Protein AF-A0A9P6KWT2-F1 (afdb_monomer_lite)

Foldseek 3Di:
DDDDDDDDPDPVNVVVVVVVVVVVVVVVVVVLVVCCVPDDDCSVVVVVVVVVVVVVVCCVPPVDPPVNVVVVVVVVVVVVVVVVVVVVVVVVVVVVVVVVVVVVVVVVVVVVVVVVVVVVVVVQVVQQQDAAPPPRHGHDHVVPDPVNVVVVDDD

Sequence (155 aa):
MANTRNQSETSASRSQEARTIVKEAVRIDMRLKIMLEVDKVELRQVLEWALDGLQDYIFEKFLVGYKQWDEIFEEIKKRSKCEEEAEKEHIEREEMVEQVVNEILKEFREKQNEEKYRLYRERRLARQQEKCFICGTTGHLVRNCDLRKKKIFKP

Organism: NCBI:txid83296

pLDDT: mean 73.49, std 16.52, range [36.91, 98.19]

Radius of gyration: 39.76 Å; chains: 1; bounding box: 88×38×112 Å

Structure (mmCIF, N/CA/C/O backbone):
data_AF-A0A9P6KWT2-F1
#
_entry.id   AF-A0A9P6KWT2-F1
#
loop_
_atom_site.group_PDB
_atom_site.id
_atom_site.type_symbol
_atom_site.label_atom_id
_atom_site.label_alt_id
_atom_site.label_comp_id
_atom_site.label_asym_id
_atom_site.label_entity_id
_atom_site.label_seq_id
_atom_site.pdbx_PDB_ins_code
_atom_site.Cartn_x
_atom_site.Cartn_y
_atom_site.Cartn_z
_atom_site.occupancy
_atom_site.B_iso_or_equiv
_atom_site.auth_seq_id
_atom_site.auth_comp_id
_atom_site.auth_asym_id
_atom_site.auth_atom_id
_atom_site.pdbx_PDB_model_num
ATOM 1 N N . MET A 1 1 ? 35.616 13.581 -65.663 1.00 36.91 1 MET A N 1
ATOM 2 C CA . MET A 1 1 ? 35.926 14.464 -64.518 1.00 36.91 1 MET A CA 1
ATOM 3 C C . MET A 1 1 ? 34.680 14.522 -63.652 1.00 36.91 1 MET A C 1
ATOM 5 O O . MET A 1 1 ? 33.699 15.122 -64.068 1.00 36.91 1 MET A O 1
ATOM 9 N N . ALA A 1 2 ? 34.656 13.745 -62.567 1.00 38.88 2 ALA A N 1
ATOM 10 C CA . ALA A 1 2 ? 33.461 13.526 -61.755 1.00 38.88 2 ALA A CA 1
ATOM 11 C C . ALA A 1 2 ? 33.336 14.582 -60.645 1.00 38.88 2 ALA A C 1
ATOM 13 O O . ALA A 1 2 ? 34.324 15.054 -60.092 1.00 38.88 2 ALA A O 1
ATOM 14 N N . ASN A 1 3 ? 32.085 14.949 -60.404 1.00 39.91 3 ASN A N 1
ATOM 15 C CA . ASN A 1 3 ? 31.569 16.126 -59.723 1.00 39.91 3 ASN A CA 1
ATOM 16 C C . ASN A 1 3 ? 31.681 16.004 -58.190 1.00 39.91 3 ASN A C 1
ATOM 18 O O . ASN A 1 3 ? 31.000 15.180 -57.586 1.00 39.91 3 ASN A O 1
ATOM 22 N N . THR A 1 4 ? 32.515 16.827 -57.552 1.00 47.41 4 THR A N 1
ATOM 23 C CA . THR A 1 4 ? 32.564 16.983 -56.090 1.00 47.41 4 THR A CA 1
ATOM 24 C C . THR A 1 4 ? 31.493 17.978 -55.650 1.00 47.41 4 THR A C 1
ATOM 26 O O . THR A 1 4 ? 31.708 19.191 -55.691 1.00 47.41 4 THR A O 1
ATOM 29 N N . ARG A 1 5 ? 30.326 17.486 -55.229 1.00 45.12 5 ARG A N 1
ATOM 30 C CA . ARG A 1 5 ? 29.302 18.315 -54.583 1.00 45.12 5 ARG A CA 1
ATOM 31 C C . ARG A 1 5 ? 28.748 17.593 -53.358 1.00 45.12 5 ARG A C 1
ATOM 33 O O . ARG A 1 5 ? 28.425 16.416 -53.441 1.00 45.12 5 ARG A O 1
ATOM 40 N N . ASN A 1 6 ? 28.622 18.361 -52.277 1.00 45.94 6 ASN A N 1
ATOM 41 C CA . ASN A 1 6 ? 27.995 18.056 -50.986 1.00 45.94 6 ASN A CA 1
ATOM 42 C C . ASN A 1 6 ? 28.891 17.424 -49.909 1.00 45.94 6 ASN A C 1
ATOM 44 O O . ASN A 1 6 ? 28.686 16.299 -49.474 1.00 45.94 6 ASN A O 1
ATOM 48 N N . GLN A 1 7 ? 29.824 18.223 -49.388 1.00 47.12 7 GLN A N 1
ATOM 49 C CA . GLN A 1 7 ? 30.320 18.089 -48.014 1.00 47.12 7 GLN A CA 1
ATOM 50 C C . GLN A 1 7 ? 30.124 19.422 -47.280 1.00 47.12 7 GLN A C 1
ATOM 52 O O . GLN A 1 7 ? 31.070 20.178 -47.086 1.00 47.12 7 GLN A O 1
ATOM 57 N N . SER A 1 8 ? 28.886 19.757 -46.916 1.00 46.47 8 SER A N 1
ATOM 58 C CA . SER A 1 8 ? 28.624 20.854 -45.972 1.00 46.47 8 SER A CA 1
ATOM 59 C C . SER A 1 8 ? 27.237 20.729 -45.340 1.00 46.47 8 SER A C 1
ATOM 61 O O . SER A 1 8 ? 26.441 21.664 -45.370 1.00 46.47 8 SER A O 1
ATOM 63 N N . GLU A 1 9 ? 26.927 19.568 -44.771 1.00 49.62 9 GLU A N 1
ATOM 64 C CA . GLU A 1 9 ? 25.891 19.504 -43.739 1.00 49.62 9 GLU A CA 1
ATOM 65 C C . GLU A 1 9 ? 26.534 19.931 -42.422 1.00 49.62 9 GLU A C 1
ATOM 67 O O . GLU A 1 9 ? 27.490 19.318 -41.941 1.00 49.62 9 GLU A O 1
ATOM 72 N N . THR A 1 10 ? 26.073 21.056 -41.884 1.00 56.22 10 THR A N 1
ATOM 73 C CA . THR A 1 10 ? 26.639 21.655 -40.676 1.00 56.22 10 THR A CA 1
ATOM 74 C C . THR A 1 10 ? 26.346 20.772 -39.458 1.00 56.22 10 THR A C 1
ATOM 76 O O . THR A 1 10 ? 25.312 20.110 -39.375 1.00 56.22 10 THR A O 1
ATOM 79 N N . SER A 1 11 ? 27.248 20.766 -38.472 1.00 47.12 11 SER A N 1
ATOM 80 C CA . SER A 1 11 ? 27.111 20.011 -37.211 1.00 47.12 11 SER A CA 1
ATOM 81 C C . SER A 1 11 ? 25.798 20.287 -36.463 1.00 47.12 11 SER A C 1
ATOM 83 O O . SER A 1 11 ? 25.297 19.424 -35.739 1.00 47.12 11 SER A O 1
ATOM 85 N N . ALA A 1 12 ? 25.206 21.465 -36.678 1.00 47.78 12 ALA A N 1
ATOM 86 C CA . ALA A 1 12 ? 23.882 21.826 -36.189 1.00 47.78 12 ALA A CA 1
ATOM 87 C C . ALA A 1 12 ? 22.757 20.972 -36.813 1.00 47.78 12 ALA A C 1
ATOM 89 O O . ALA A 1 12 ? 21.871 20.545 -36.074 1.00 47.78 12 ALA A O 1
ATOM 90 N N . SER A 1 13 ? 22.826 20.659 -38.118 1.00 55.88 13 SER A N 1
ATOM 91 C CA . SER A 1 13 ? 21.866 19.770 -38.807 1.00 55.88 13 SER A CA 1
ATOM 92 C C . SER A 1 13 ? 21.931 18.356 -38.237 1.00 55.88 13 SER A C 1
ATOM 94 O O . SER A 1 13 ? 20.928 17.821 -37.773 1.00 55.88 13 SER A O 1
ATOM 96 N N . ARG A 1 14 ? 23.149 17.816 -38.103 1.00 49.50 14 ARG A N 1
ATOM 97 C CA . ARG A 1 14 ? 23.394 16.489 -37.512 1.00 49.50 14 ARG A CA 1
ATOM 98 C C . ARG A 1 14 ? 22.904 16.387 -36.066 1.00 49.50 14 ARG A C 1
ATOM 100 O O . ARG A 1 14 ? 22.323 15.386 -35.665 1.00 49.50 14 ARG A O 1
ATOM 107 N N . SER A 1 15 ? 23.070 17.455 -35.284 1.00 52.88 15 SER A N 1
ATOM 108 C CA . SER A 1 15 ? 22.563 17.522 -33.905 1.00 52.88 15 SER A CA 1
ATOM 109 C C . SER A 1 15 ? 21.032 17.604 -33.837 1.00 52.88 15 SER A C 1
ATOM 111 O O . SER A 1 15 ? 20.425 17.255 -32.823 1.00 52.88 15 SER A O 1
ATOM 113 N N . GLN A 1 16 ? 20.379 18.118 -34.877 1.00 55.38 16 GLN A N 1
ATOM 114 C CA . GLN A 1 16 ? 18.920 18.196 -34.965 1.00 55.38 16 GLN A CA 1
ATOM 115 C C . GLN A 1 16 ? 18.314 16.868 -35.438 1.00 55.38 16 GLN A C 1
ATOM 117 O O . GLN A 1 16 ? 17.290 16.430 -34.911 1.00 55.38 16 GLN A O 1
ATOM 122 N N . GLU A 1 17 ? 18.998 16.183 -36.347 1.00 58.41 17 GLU A N 1
ATOM 123 C CA . GLU A 1 17 ? 18.667 14.831 -36.795 1.00 58.41 17 GLU A CA 1
ATOM 124 C C . GLU A 1 17 ? 18.835 13.807 -35.669 1.00 58.41 17 GLU A C 1
ATOM 126 O O . GLU A 1 17 ? 17.893 13.069 -35.387 1.00 58.41 17 GLU A O 1
ATOM 131 N N . ALA A 1 18 ? 19.941 13.849 -34.917 1.00 58.22 18 ALA A N 1
ATOM 132 C CA . ALA A 1 18 ? 20.140 12.996 -33.741 1.00 58.22 18 ALA A CA 1
ATOM 133 C C . ALA A 1 18 ? 19.006 13.156 -32.711 1.00 58.22 18 ALA A C 1
ATOM 135 O O . ALA A 1 18 ? 18.466 12.179 -32.194 1.00 58.22 18 ALA A O 1
ATOM 136 N N . ARG A 1 19 ? 18.558 14.395 -32.472 1.00 58.25 19 ARG A N 1
ATOM 137 C CA . ARG A 1 19 ? 17.406 14.673 -31.597 1.00 58.25 19 ARG A CA 1
ATOM 138 C C . ARG A 1 19 ? 16.090 14.124 -32.143 1.00 58.25 19 ARG A C 1
ATOM 140 O O . ARG A 1 19 ? 15.197 13.820 -31.358 1.00 58.25 19 ARG A O 1
ATOM 147 N N . THR A 1 20 ? 15.954 14.011 -33.458 1.00 68.50 20 THR A N 1
ATOM 148 C CA . THR A 1 20 ? 14.767 13.437 -34.102 1.00 68.50 20 THR A CA 1
ATOM 149 C C . THR A 1 20 ? 14.763 11.915 -33.967 1.00 68.50 20 THR A C 1
ATOM 151 O O . THR A 1 20 ? 13.738 11.347 -33.606 1.00 68.50 20 THR A O 1
ATOM 154 N N . ILE A 1 21 ? 15.920 11.268 -34.128 1.00 64.94 21 ILE A N 1
ATOM 155 C CA . ILE A 1 21 ? 16.087 9.820 -33.928 1.00 64.94 21 ILE A CA 1
ATOM 156 C C . ILE A 1 21 ? 15.773 9.430 -32.484 1.00 64.94 21 ILE A C 1
ATOM 158 O O . ILE A 1 21 ? 14.984 8.521 -32.256 1.00 64.94 21 ILE A O 1
ATOM 162 N N . VAL A 1 22 ? 16.316 10.160 -31.504 1.00 62.16 22 VAL A N 1
ATOM 163 C CA . VAL A 1 22 ? 16.034 9.901 -30.082 1.00 62.16 22 VAL A CA 1
ATOM 164 C C . VAL A 1 22 ? 14.536 10.024 -29.785 1.00 62.16 22 VAL A C 1
ATOM 166 O O . VAL A 1 22 ? 13.986 9.215 -29.045 1.00 62.16 22 VAL A O 1
ATOM 169 N N . LYS A 1 23 ? 13.842 10.992 -30.398 1.00 62.91 23 LYS A N 1
ATOM 170 C CA . LYS A 1 23 ? 12.386 11.138 -30.242 1.00 62.91 23 LYS A CA 1
ATOM 171 C C . LYS A 1 23 ? 11.608 9.962 -30.830 1.00 62.91 23 LYS A C 1
ATOM 173 O O . LYS A 1 23 ? 10.627 9.540 -30.222 1.00 62.91 23 LYS A O 1
ATOM 178 N N . GLU A 1 24 ? 12.018 9.442 -31.985 1.00 70.44 24 GLU A N 1
ATOM 179 C CA . GLU A 1 24 ? 11.379 8.257 -32.567 1.00 70.44 24 GLU A CA 1
ATOM 180 C C . GLU A 1 24 ? 11.689 6.990 -31.766 1.00 70.44 24 GLU A C 1
ATOM 182 O O . GLU A 1 24 ? 10.779 6.208 -31.513 1.00 70.44 24 GLU A O 1
ATOM 187 N N . ALA A 1 25 ? 12.918 6.824 -31.270 1.00 65.44 25 ALA A N 1
ATOM 188 C CA . ALA A 1 25 ? 13.289 5.701 -30.409 1.00 65.44 25 ALA A CA 1
ATOM 189 C C . ALA A 1 25 ? 12.452 5.674 -29.119 1.00 65.44 25 ALA A C 1
ATOM 191 O O . ALA A 1 25 ? 11.882 4.641 -28.777 1.00 65.44 25 ALA A O 1
ATOM 192 N N . VAL A 1 26 ? 12.275 6.827 -28.462 1.00 61.94 26 VAL A N 1
ATOM 193 C CA . VAL A 1 26 ? 11.398 6.959 -2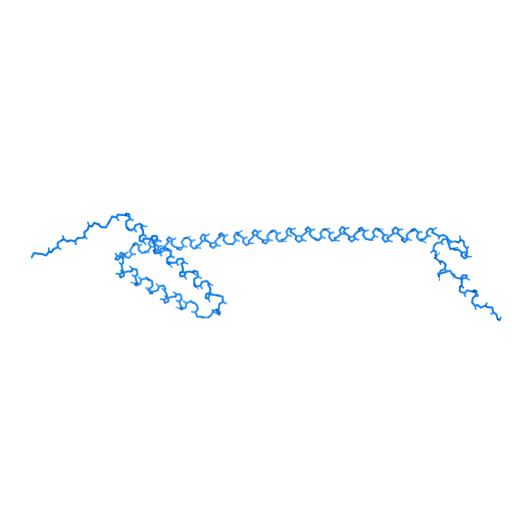7.284 1.00 61.94 26 VAL A CA 1
ATOM 194 C C . VAL A 1 26 ? 9.934 6.660 -27.633 1.00 61.94 26 VAL A C 1
ATOM 196 O O . VAL A 1 26 ? 9.220 6.041 -26.849 1.00 61.94 26 VAL A O 1
ATOM 199 N N . ARG A 1 27 ? 9.459 7.061 -28.820 1.00 65.88 27 ARG A N 1
ATOM 200 C CA . ARG A 1 27 ? 8.090 6.753 -29.267 1.00 65.88 27 ARG A CA 1
ATOM 201 C C . ARG A 1 27 ? 7.890 5.253 -29.504 1.00 65.88 27 ARG A C 1
ATOM 203 O O . ARG A 1 27 ? 6.813 4.733 -29.210 1.00 65.88 27 ARG A O 1
ATOM 210 N N . ILE A 1 28 ? 8.897 4.574 -30.049 1.00 69.94 28 ILE A N 1
ATOM 211 C CA . ILE A 1 28 ? 8.886 3.124 -30.265 1.00 69.94 28 ILE A CA 1
ATOM 212 C C . ILE A 1 28 ? 8.916 2.394 -28.920 1.00 69.94 28 ILE A C 1
ATOM 214 O O . ILE A 1 28 ? 8.078 1.524 -28.708 1.00 69.94 28 ILE A O 1
ATOM 218 N N . ASP A 1 29 ? 9.775 2.810 -27.987 1.00 64.81 29 ASP A N 1
ATOM 219 C CA . ASP A 1 29 ? 9.821 2.276 -26.618 1.00 64.81 29 ASP A CA 1
ATOM 220 C C . ASP A 1 29 ? 8.462 2.397 -25.907 1.00 64.81 29 ASP A C 1
ATOM 222 O O . ASP A 1 29 ? 7.923 1.413 -25.406 1.00 64.81 29 ASP A O 1
ATOM 226 N N . MET A 1 30 ? 7.830 3.574 -25.970 1.00 58.09 30 MET A N 1
ATOM 227 C CA . MET A 1 30 ? 6.495 3.791 -25.401 1.00 58.09 30 MET A CA 1
ATOM 228 C C . MET A 1 30 ? 5.439 2.862 -26.025 1.00 58.09 30 MET A C 1
ATOM 230 O O . MET A 1 30 ? 4.578 2.330 -25.326 1.00 58.09 30 MET A O 1
ATOM 234 N N 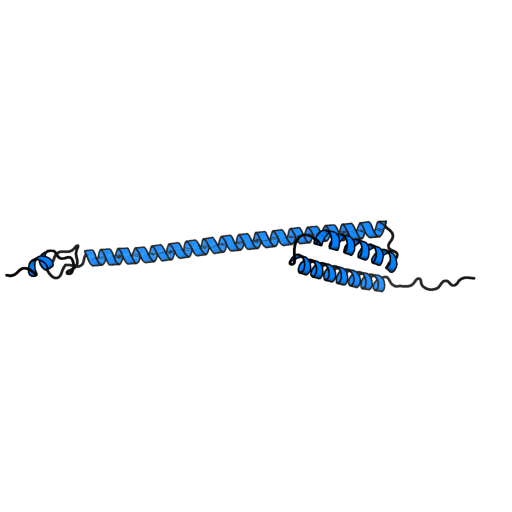. ARG A 1 31 ? 5.495 2.640 -27.347 1.00 65.00 31 ARG A N 1
ATOM 235 C CA . ARG A 1 31 ? 4.594 1.705 -28.042 1.00 65.00 31 ARG A CA 1
ATOM 236 C C . ARG A 1 31 ? 4.833 0.260 -27.619 1.00 65.00 31 ARG A C 1
ATOM 238 O O . ARG A 1 31 ? 3.863 -0.461 -27.412 1.00 65.00 31 ARG A O 1
ATOM 245 N N . LEU A 1 32 ? 6.088 -0.145 -27.461 1.00 60.66 32 LEU A N 1
ATOM 246 C CA . LEU A 1 32 ? 6.449 -1.482 -26.997 1.00 60.66 32 LEU A CA 1
ATOM 247 C C . LEU A 1 32 ? 6.008 -1.709 -25.547 1.00 60.66 32 LEU A C 1
ATOM 249 O O . LEU A 1 32 ? 5.497 -2.781 -25.245 1.00 60.66 32 LEU A O 1
ATOM 253 N N . LYS A 1 33 ? 6.100 -0.692 -24.681 1.00 63.03 33 LYS A N 1
ATOM 254 C CA . LYS A 1 33 ? 5.574 -0.721 -23.303 1.00 63.03 33 LYS A CA 1
ATOM 255 C C . LYS A 1 33 ? 4.053 -0.895 -23.248 1.00 63.03 33 LYS A C 1
ATOM 257 O O . LYS A 1 33 ? 3.569 -1.685 -22.450 1.00 63.03 33 LYS A O 1
ATOM 262 N N . ILE A 1 34 ? 3.308 -0.243 -24.143 1.00 62.03 34 ILE A N 1
ATOM 263 C CA . ILE A 1 34 ? 1.853 -0.456 -24.279 1.00 62.03 34 ILE A CA 1
ATOM 264 C C . ILE A 1 34 ? 1.551 -1.868 -24.811 1.00 62.03 34 ILE A C 1
ATOM 266 O O . ILE A 1 34 ? 0.600 -2.509 -24.377 1.00 62.03 34 ILE A O 1
ATOM 270 N N . MET A 1 35 ? 2.365 -2.385 -25.737 1.00 53.56 35 MET A N 1
ATOM 271 C CA . MET A 1 35 ? 2.219 -3.755 -26.245 1.00 53.56 35 MET A CA 1
ATOM 272 C C . MET A 1 35 ? 2.600 -4.819 -25.200 1.00 53.56 35 MET A C 1
ATOM 274 O O . MET A 1 35 ? 2.036 -5.904 -25.219 1.00 53.56 35 MET A O 1
ATOM 278 N N . LEU A 1 36 ? 3.497 -4.502 -24.260 1.00 53.88 36 LEU A N 1
ATOM 279 C CA . LEU A 1 36 ? 3.916 -5.350 -23.133 1.00 53.88 36 LEU A CA 1
ATOM 280 C C . LEU A 1 36 ? 2.813 -5.619 -22.101 1.00 53.88 36 LEU A C 1
ATOM 282 O O . LEU A 1 36 ? 2.906 -6.605 -21.368 1.00 53.88 36 LEU A O 1
ATOM 286 N N . GLU A 1 37 ? 1.761 -4.798 -22.064 1.00 58.12 37 GLU A N 1
ATOM 287 C CA . GLU A 1 37 ? 0.547 -5.073 -21.283 1.00 58.12 37 GLU A CA 1
ATOM 288 C C . GLU A 1 37 ? -0.352 -6.143 -21.940 1.00 58.12 37 GLU A C 1
ATOM 290 O O . GLU A 1 37 ? -1.289 -6.630 -21.306 1.00 58.12 37 GLU A O 1
ATOM 295 N N . VAL A 1 38 ? -0.048 -6.564 -23.176 1.00 55.25 38 VAL A N 1
ATOM 296 C CA . VAL A 1 38 ? -0.816 -7.541 -23.962 1.00 55.25 38 VAL A CA 1
ATOM 297 C C . VAL A 1 38 ? 0.049 -8.785 -24.243 1.00 55.25 38 VAL A C 1
ATOM 299 O O . VAL A 1 38 ? 0.839 -8.813 -25.175 1.00 55.25 38 VAL A O 1
ATOM 302 N N . ASP A 1 39 ? -0.115 -9.815 -23.407 1.00 54.09 39 ASP A N 1
ATOM 303 C CA . ASP A 1 39 ? 0.386 -11.201 -23.517 1.00 54.09 39 ASP A CA 1
ATOM 304 C C . ASP A 1 39 ? 1.905 -11.464 -23.717 1.00 54.09 39 ASP A C 1
ATOM 306 O O . ASP A 1 39 ? 2.550 -11.172 -24.720 1.00 54.09 39 ASP A O 1
ATOM 310 N N . LYS A 1 40 ? 2.487 -12.158 -22.727 1.00 56.75 40 LYS A N 1
ATOM 311 C CA . LYS A 1 40 ? 3.936 -12.272 -22.459 1.00 56.75 40 LYS A CA 1
ATOM 312 C C . LYS A 1 40 ? 4.770 -13.206 -23.360 1.00 56.75 40 LYS A C 1
ATOM 314 O O . LYS A 1 40 ? 5.922 -13.453 -23.009 1.00 56.75 40 LYS A O 1
ATOM 319 N N . VAL A 1 41 ? 4.277 -13.751 -24.477 1.00 50.97 41 VAL A N 1
ATOM 320 C CA . VAL A 1 41 ? 5.003 -14.860 -25.156 1.00 50.97 41 VAL A CA 1
ATOM 321 C C . VAL A 1 41 ? 5.643 -14.523 -26.512 1.00 50.97 41 VAL A C 1
ATOM 323 O O . VAL A 1 41 ? 6.618 -15.176 -26.868 1.00 50.97 41 VAL A O 1
ATOM 326 N N . GLU A 1 42 ? 5.268 -13.452 -27.214 1.00 56.03 42 GLU A N 1
ATOM 327 C CA . GLU A 1 42 ? 5.918 -13.106 -28.505 1.00 56.03 42 GLU A CA 1
ATOM 328 C C . GLU A 1 42 ? 6.806 -11.860 -28.463 1.00 56.03 42 GLU A C 1
ATOM 330 O O . GLU A 1 42 ? 7.441 -11.483 -29.447 1.00 56.03 42 GLU A O 1
ATOM 335 N N . LEU A 1 43 ? 6.915 -11.219 -27.305 1.00 54.34 43 LEU A N 1
ATOM 336 C CA . LEU A 1 43 ? 7.474 -9.876 -27.252 1.00 54.34 43 LEU A CA 1
ATOM 337 C C . LEU A 1 43 ? 8.989 -9.823 -27.464 1.00 54.34 43 LEU A C 1
ATOM 339 O O . LEU A 1 43 ? 9.501 -8.860 -28.022 1.00 54.34 43 LEU A O 1
ATOM 343 N N . ARG A 1 44 ? 9.702 -10.891 -27.092 1.00 51.88 44 ARG A N 1
ATOM 344 C CA . ARG A 1 44 ? 11.141 -11.019 -27.358 1.00 51.88 44 ARG A CA 1
ATOM 345 C C . ARG A 1 44 ? 11.435 -11.099 -28.858 1.00 51.88 44 ARG A C 1
ATOM 347 O O . ARG A 1 44 ? 12.341 -10.419 -29.316 1.00 51.88 44 ARG A O 1
ATOM 354 N N . GLN A 1 45 ? 10.657 -11.877 -29.611 1.00 58.16 45 GLN A N 1
ATOM 355 C CA . GLN A 1 45 ? 10.854 -12.033 -31.057 1.00 58.16 45 GLN A CA 1
ATOM 356 C C . GLN A 1 45 ? 10.507 -10.742 -31.802 1.00 58.16 45 GLN A C 1
ATOM 358 O O . GLN A 1 45 ? 11.238 -10.323 -32.694 1.00 58.16 45 GLN A O 1
ATOM 363 N N . VAL A 1 46 ? 9.432 -10.067 -31.384 1.00 62.09 46 VAL A N 1
ATOM 364 C CA . VAL A 1 46 ? 9.050 -8.760 -31.936 1.00 62.09 46 VAL A CA 1
ATOM 365 C C . VAL A 1 46 ? 10.107 -7.694 -31.626 1.00 62.09 46 VAL A C 1
ATOM 367 O O . VAL A 1 46 ? 10.421 -6.887 -32.498 1.00 62.09 46 VAL A O 1
ATOM 370 N N . LEU A 1 47 ? 10.690 -7.700 -30.422 1.00 61.66 47 LEU A N 1
ATOM 371 C CA . LEU A 1 47 ? 11.801 -6.818 -30.049 1.00 61.66 47 LEU A CA 1
ATOM 372 C C . LEU A 1 47 ? 13.053 -7.086 -30.885 1.00 61.66 47 LEU A C 1
ATOM 374 O O . LEU A 1 47 ? 13.633 -6.138 -31.398 1.00 61.66 47 LEU A O 1
ATOM 378 N N . GLU A 1 48 ? 13.451 -8.350 -31.037 1.00 67.12 48 GLU A N 1
ATOM 379 C CA . GLU A 1 48 ? 14.606 -8.739 -31.856 1.00 67.12 48 GLU A CA 1
ATOM 380 C C . GLU A 1 48 ? 14.420 -8.273 -33.309 1.00 67.12 48 GLU A C 1
ATOM 382 O O . GLU A 1 48 ? 15.283 -7.585 -33.844 1.00 67.12 48 GLU A O 1
ATOM 387 N N . TRP A 1 49 ? 13.247 -8.507 -33.909 1.00 70.06 49 TRP A N 1
ATOM 388 C CA . TRP A 1 49 ? 12.950 -8.048 -35.273 1.00 70.06 49 TRP A CA 1
ATOM 389 C C . TRP A 1 49 ? 12.902 -6.524 -35.406 1.00 70.06 49 TRP A C 1
ATOM 391 O O . TRP A 1 49 ? 13.355 -5.969 -36.408 1.00 70.06 49 TRP A O 1
ATOM 401 N N . ALA A 1 50 ? 12.336 -5.830 -34.417 1.00 67.19 50 ALA A N 1
ATOM 402 C CA . ALA A 1 50 ? 12.285 -4.373 -34.420 1.00 67.19 50 ALA A CA 1
ATOM 403 C C . ALA A 1 50 ? 13.683 -3.760 -34.277 1.00 67.19 50 ALA A C 1
ATOM 405 O O . ALA A 1 50 ? 13.962 -2.755 -34.929 1.00 67.19 50 ALA A O 1
ATOM 406 N N . LEU A 1 51 ? 14.549 -4.361 -33.455 1.00 70.19 51 LEU A N 1
ATOM 407 C CA . LEU A 1 51 ? 15.936 -3.941 -33.266 1.00 70.19 51 LEU A CA 1
ATOM 408 C C . LEU A 1 51 ? 16.769 -4.176 -34.527 1.00 70.19 51 LEU A C 1
ATOM 410 O O . LEU A 1 51 ? 17.443 -3.242 -34.954 1.00 70.19 51 LEU A O 1
ATOM 414 N N . ASP A 1 52 ? 16.654 -5.346 -35.160 1.00 70.62 52 ASP A N 1
ATOM 415 C CA . ASP A 1 52 ? 17.335 -5.648 -36.427 1.00 70.62 52 ASP A CA 1
ATOM 416 C C . ASP A 1 52 ? 16.898 -4.671 -37.533 1.00 70.62 52 ASP A C 1
ATOM 418 O O . ASP A 1 52 ? 17.729 -4.072 -38.216 1.00 70.62 52 ASP A O 1
ATOM 422 N N . GLY A 1 53 ? 15.592 -4.403 -37.652 1.00 73.06 53 GLY A N 1
ATOM 423 C CA . GLY A 1 53 ? 15.070 -3.441 -38.627 1.00 73.06 53 GLY A CA 1
ATOM 424 C C . GLY A 1 53 ? 15.492 -1.990 -38.354 1.00 73.06 53 GLY A C 1
ATOM 425 O O . GLY A 1 53 ? 15.759 -1.231 -39.287 1.00 73.06 53 GLY A O 1
ATOM 426 N N . LEU A 1 54 ? 15.580 -1.586 -37.082 1.00 69.44 54 LEU A N 1
ATOM 427 C CA . LEU A 1 54 ? 16.117 -0.279 -36.685 1.00 69.44 54 LEU A CA 1
ATOM 428 C C . LEU A 1 54 ? 17.609 -0.174 -36.992 1.00 69.44 54 LEU A C 1
ATOM 430 O O . LEU A 1 54 ? 18.063 0.872 -37.457 1.00 69.44 54 LEU A O 1
ATOM 434 N N . GLN A 1 55 ? 18.356 -1.245 -36.742 1.00 65.62 55 GLN A N 1
ATOM 435 C CA . GLN A 1 55 ? 19.776 -1.332 -37.024 1.00 65.62 55 GLN A CA 1
ATOM 436 C C . GLN A 1 55 ? 20.029 -1.169 -38.524 1.00 65.62 55 GLN A C 1
ATOM 438 O O . GLN A 1 55 ? 20.751 -0.246 -38.907 1.00 65.62 55 GLN A O 1
ATOM 443 N N . ASP A 1 56 ? 19.354 -1.952 -39.365 1.00 69.00 56 ASP A N 1
ATOM 444 C CA . ASP A 1 56 ? 19.456 -1.857 -40.824 1.00 69.00 56 ASP A CA 1
ATOM 445 C C . ASP A 1 56 ? 19.074 -0.463 -41.339 1.00 69.00 56 ASP A C 1
ATOM 447 O O . ASP A 1 56 ? 19.811 0.136 -42.125 1.00 69.00 56 ASP A O 1
ATOM 451 N N . TYR A 1 57 ? 17.978 0.114 -40.832 1.00 66.19 57 TYR A N 1
ATOM 452 C CA . TYR A 1 57 ? 17.545 1.464 -41.199 1.00 66.19 57 TYR A CA 1
ATOM 453 C C . TYR A 1 57 ? 18.583 2.536 -40.833 1.00 66.19 57 TYR A C 1
ATOM 455 O O . TYR A 1 57 ? 18.847 3.449 -41.620 1.00 66.19 57 TYR A O 1
ATOM 463 N N . ILE A 1 58 ? 19.190 2.444 -39.647 1.00 65.50 58 ILE A N 1
ATOM 464 C CA . ILE A 1 58 ? 20.214 3.393 -39.194 1.00 65.50 58 ILE A CA 1
ATOM 465 C C . ILE A 1 58 ? 21.497 3.237 -40.020 1.00 65.50 58 ILE A C 1
ATOM 467 O O . ILE A 1 58 ? 22.077 4.247 -40.432 1.00 65.50 58 ILE A O 1
ATOM 471 N N . PHE A 1 59 ? 21.919 2.004 -40.309 1.00 67.06 59 PHE A N 1
ATOM 472 C CA . PHE A 1 59 ? 23.079 1.736 -41.161 1.00 67.06 59 PHE A CA 1
ATOM 473 C C . PHE A 1 59 ? 22.870 2.258 -42.588 1.00 67.06 59 PHE A C 1
ATOM 475 O O . PHE A 1 59 ? 23.754 2.930 -43.126 1.00 67.06 59 PHE A O 1
ATOM 482 N N . GLU A 1 60 ? 21.695 2.020 -43.177 1.00 67.25 60 GLU A N 1
ATOM 483 C CA . GLU A 1 60 ? 21.363 2.452 -44.538 1.00 67.25 60 GLU A CA 1
ATOM 484 C C . GLU A 1 60 ? 21.237 3.981 -44.647 1.00 67.25 60 GLU A C 1
ATOM 486 O O . GLU A 1 60 ? 21.697 4.578 -45.623 1.00 67.25 60 GLU A O 1
ATOM 491 N N . LYS A 1 61 ? 20.631 4.642 -43.651 1.00 62.75 61 LYS A N 1
ATOM 492 C CA . LYS A 1 61 ? 20.334 6.083 -43.718 1.00 62.75 61 LYS A CA 1
ATOM 493 C C . LYS A 1 61 ? 21.451 6.996 -43.237 1.00 62.75 61 LYS A C 1
ATOM 495 O O . LYS A 1 61 ? 21.546 8.110 -43.745 1.00 62.75 61 LYS A O 1
ATOM 500 N N . PHE A 1 62 ? 22.267 6.569 -42.275 1.00 57.72 62 PHE A N 1
ATOM 501 C CA . PHE A 1 62 ? 23.196 7.474 -41.589 1.00 57.72 62 PHE A CA 1
ATOM 502 C C . PHE A 1 62 ? 24.679 7.151 -41.808 1.00 57.72 62 PHE A C 1
ATOM 504 O O . PHE A 1 62 ? 25.521 7.880 -41.286 1.00 57.72 62 PHE A O 1
ATOM 511 N N . LEU A 1 63 ? 25.017 6.116 -42.597 1.00 57.09 63 LEU A N 1
ATOM 512 C CA . LEU A 1 63 ? 26.405 5.709 -42.896 1.00 57.09 63 LEU A CA 1
ATOM 513 C C . LEU A 1 63 ? 27.289 5.631 -41.633 1.00 57.09 63 LEU A C 1
ATOM 515 O O . LEU A 1 63 ? 28.471 5.982 -41.653 1.00 57.09 63 LEU A O 1
ATOM 519 N N . VAL A 1 64 ? 26.702 5.204 -40.513 1.00 60.09 64 VAL A N 1
ATOM 520 C C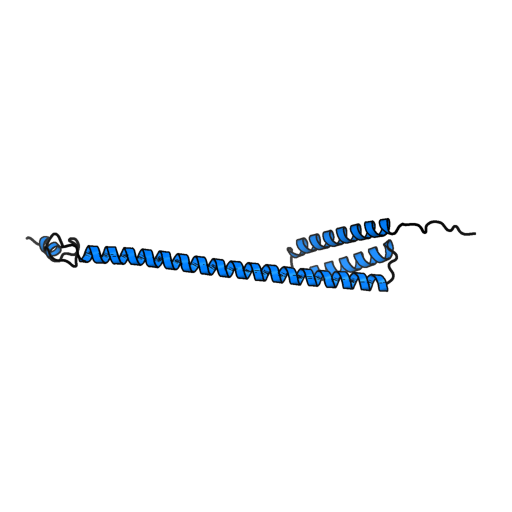A . VAL A 1 64 ? 27.397 5.090 -39.228 1.00 60.09 64 VAL A CA 1
ATOM 521 C C . VAL A 1 64 ? 28.307 3.866 -39.305 1.00 60.09 64 VAL A C 1
ATOM 523 O O . VAL A 1 64 ? 27.853 2.762 -39.596 1.00 60.09 64 VAL A O 1
ATOM 526 N N . GLY A 1 65 ? 29.611 4.046 -39.094 1.00 61.06 65 GLY A N 1
ATOM 527 C CA . GLY A 1 65 ? 30.541 2.915 -39.043 1.00 61.06 65 GLY A CA 1
ATOM 528 C C . GLY A 1 65 ? 30.303 2.068 -37.789 1.00 61.06 65 GLY A C 1
ATOM 529 O O . GLY A 1 65 ? 29.951 2.611 -36.747 1.00 61.06 65 GLY A O 1
ATOM 530 N N . TYR A 1 66 ? 30.561 0.757 -37.857 1.00 61.09 66 TYR A N 1
ATOM 531 C CA . TYR A 1 66 ? 30.310 -0.209 -36.767 1.00 61.09 66 TYR A CA 1
ATOM 532 C C . TYR A 1 66 ? 30.757 0.279 -35.371 1.00 61.09 66 TYR A C 1
ATOM 534 O O . TYR A 1 66 ? 29.994 0.212 -34.416 1.00 61.09 66 TYR A O 1
ATOM 542 N N . LYS A 1 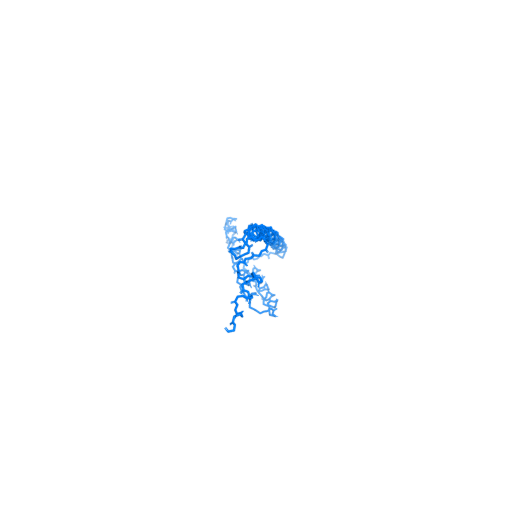67 ? 31.949 0.889 -35.274 1.00 58.56 67 LYS A N 1
ATOM 543 C CA . LYS A 1 67 ? 32.500 1.422 -34.011 1.00 58.56 67 LYS A CA 1
ATOM 544 C C . LYS A 1 67 ? 31.670 2.545 -33.379 1.00 58.56 67 LYS A C 1
ATOM 546 O O . LYS A 1 67 ? 31.625 2.648 -32.163 1.00 58.56 67 LYS A O 1
ATOM 551 N N . GLN A 1 68 ? 31.040 3.394 -34.189 1.00 67.12 68 GLN A N 1
ATOM 552 C CA . GLN A 1 68 ? 30.171 4.466 -33.688 1.00 67.12 68 GLN A CA 1
ATOM 553 C C . GLN A 1 68 ? 28.819 3.911 -33.226 1.00 67.12 68 GLN A C 1
ATOM 555 O O . GLN A 1 68 ? 28.186 4.484 -32.345 1.00 67.12 68 GLN A O 1
ATOM 560 N N . TRP A 1 69 ? 28.385 2.787 -33.801 1.00 67.56 69 TRP A N 1
ATOM 561 C CA . TRP A 1 69 ? 27.156 2.105 -33.409 1.00 67.56 69 TRP A CA 1
ATOM 562 C C . TRP A 1 69 ? 27.304 1.420 -32.045 1.00 67.56 69 TRP A C 1
ATOM 564 O O . TRP A 1 69 ? 26.424 1.561 -31.202 1.00 67.56 69 TRP A O 1
ATOM 574 N N . ASP A 1 70 ? 28.451 0.780 -31.788 1.00 70.00 70 ASP A N 1
ATOM 575 C CA . ASP A 1 70 ? 28.771 0.183 -30.482 1.00 70.00 70 ASP A CA 1
ATOM 576 C C . ASP A 1 70 ? 28.753 1.229 -29.349 1.00 70.00 70 ASP A C 1
ATOM 578 O O . ASP A 1 70 ? 28.223 0.974 -28.268 1.00 70.00 70 ASP A O 1
ATOM 582 N N . GLU A 1 71 ? 29.281 2.434 -29.598 1.00 75.00 71 GLU A N 1
ATOM 583 C CA . GLU A 1 71 ? 29.272 3.539 -28.626 1.00 75.00 71 GLU A CA 1
ATOM 584 C C . GLU A 1 71 ? 27.847 4.013 -28.303 1.00 75.00 71 GLU A C 1
ATOM 586 O O . GLU A 1 71 ? 27.494 4.162 -27.131 1.00 75.00 71 GLU A O 1
ATOM 591 N N . ILE A 1 72 ? 27.010 4.198 -29.330 1.00 72.31 72 ILE A N 1
ATOM 592 C CA . ILE A 1 72 ? 25.600 4.582 -29.166 1.00 72.31 72 ILE A CA 1
ATOM 593 C C . ILE A 1 72 ? 24.831 3.485 -28.421 1.00 72.31 72 ILE A C 1
ATOM 595 O O . ILE A 1 72 ? 24.031 3.780 -27.532 1.00 72.31 72 ILE A O 1
ATOM 599 N N . PHE A 1 73 ? 25.080 2.219 -28.756 1.00 71.56 73 PHE A N 1
ATOM 600 C CA . PHE A 1 73 ? 24.423 1.083 -28.123 1.00 71.56 73 PHE A CA 1
ATOM 601 C C . PHE A 1 73 ? 24.769 0.981 -26.634 1.00 71.56 73 PHE A C 1
ATOM 603 O O . PHE A 1 73 ? 23.876 0.830 -25.797 1.00 71.56 73 PHE A O 1
ATOM 610 N N . GLU A 1 74 ? 26.046 1.134 -26.278 1.00 76.00 74 GLU A N 1
ATOM 611 C CA . GLU A 1 74 ? 26.468 1.156 -24.877 1.00 76.00 74 GLU A CA 1
ATOM 612 C C . GLU A 1 74 ? 25.897 2.364 -24.119 1.00 76.00 74 GLU A C 1
ATOM 614 O O . GLU A 1 74 ? 25.495 2.222 -22.963 1.00 76.00 74 GLU A O 1
ATOM 619 N N . GLU A 1 75 ? 25.772 3.536 -24.752 1.00 73.94 75 GLU A N 1
ATOM 620 C CA . GLU A 1 75 ? 25.130 4.704 -24.135 1.00 73.94 75 GLU A CA 1
ATOM 621 C C . GLU A 1 75 ? 23.633 4.469 -23.863 1.00 73.94 75 GLU A C 1
ATOM 623 O O . GLU A 1 75 ? 23.157 4.743 -22.755 1.00 73.94 75 GLU A O 1
ATOM 628 N N . ILE A 1 76 ? 22.903 3.888 -24.822 1.00 72.31 76 ILE A N 1
ATOM 629 C CA . ILE A 1 76 ? 21.491 3.502 -24.660 1.00 72.31 76 ILE A CA 1
ATOM 630 C C . ILE A 1 76 ? 21.343 2.487 -23.525 1.00 72.31 76 ILE A C 1
ATOM 632 O O . ILE A 1 76 ? 20.509 2.667 -22.637 1.00 72.31 76 ILE A O 1
ATOM 636 N N . LYS A 1 77 ? 22.183 1.450 -23.504 1.00 74.56 77 LYS A N 1
ATOM 637 C CA . LYS A 1 77 ? 22.163 0.408 -22.471 1.00 74.56 77 LYS A CA 1
ATOM 638 C C . LYS A 1 77 ? 22.427 0.980 -21.081 1.00 74.56 77 LYS A C 1
ATOM 640 O O . LYS A 1 77 ? 21.749 0.624 -20.116 1.00 74.56 77 LYS A O 1
ATOM 645 N N . LYS A 1 78 ? 23.385 1.903 -20.971 1.00 78.31 78 LYS A N 1
ATOM 646 C CA . LYS A 1 78 ? 23.711 2.589 -19.715 1.00 78.31 78 LYS A CA 1
ATOM 647 C C . LYS A 1 78 ? 22.545 3.445 -19.225 1.00 78.31 78 LYS A C 1
ATOM 649 O O . LYS A 1 78 ? 22.260 3.455 -18.029 1.00 78.31 78 LYS A O 1
ATOM 654 N N . ARG A 1 79 ? 21.850 4.122 -20.142 1.00 70.56 79 ARG A N 1
ATOM 655 C CA . ARG A 1 79 ? 20.673 4.937 -19.829 1.00 70.56 79 ARG A CA 1
ATOM 656 C C . ARG A 1 79 ? 19.471 4.092 -19.414 1.00 70.56 79 ARG A C 1
ATOM 658 O O . ARG A 1 79 ? 18.887 4.386 -18.379 1.00 70.56 79 ARG A O 1
ATOM 665 N N . SER A 1 80 ? 19.188 3.007 -20.135 1.00 69.56 80 SER A N 1
ATOM 666 C CA . SER A 1 80 ? 18.153 2.027 -19.774 1.00 69.56 80 SER A CA 1
ATOM 667 C C . SER A 1 80 ? 18.368 1.486 -18.362 1.00 69.56 80 SER A C 1
ATOM 669 O O . SER A 1 80 ? 17.438 1.436 -17.567 1.00 69.56 80 SER A O 1
ATOM 671 N N . LYS A 1 81 ? 19.613 1.139 -18.011 1.00 77.94 81 LYS A N 1
ATOM 672 C CA . LYS A 1 81 ? 19.941 0.652 -16.667 1.00 77.94 81 LYS A CA 1
ATOM 673 C C . LYS A 1 81 ? 19.718 1.714 -15.581 1.00 77.94 81 LYS A C 1
ATOM 675 O O . LYS A 1 81 ? 19.222 1.392 -14.509 1.00 77.94 81 LYS A O 1
ATOM 680 N N . CYS A 1 82 ? 20.076 2.968 -15.854 1.00 72.56 82 CYS A N 1
ATOM 681 C CA . CYS A 1 82 ? 19.850 4.074 -14.921 1.00 72.56 82 CYS A CA 1
ATOM 682 C C . CYS A 1 82 ? 18.350 4.353 -14.716 1.00 72.56 82 CYS A C 1
ATOM 684 O O . CYS A 1 82 ? 17.932 4.633 -13.596 1.00 72.56 82 CYS A O 1
ATOM 686 N N . GLU A 1 83 ? 17.538 4.233 -15.771 1.00 71.25 83 GLU A N 1
ATOM 687 C CA . GLU A 1 83 ? 16.077 4.354 -15.690 1.00 71.25 83 GLU A CA 1
ATOM 688 C C . GLU A 1 83 ? 15.459 3.215 -14.861 1.00 71.25 83 GLU A C 1
ATOM 690 O O . GLU A 1 83 ? 14.651 3.491 -13.979 1.00 71.25 83 GLU A O 1
ATOM 695 N N . GLU A 1 84 ? 15.907 1.967 -15.047 1.00 76.12 84 GLU A N 1
ATOM 696 C CA . GLU A 1 84 ? 15.480 0.831 -14.212 1.00 76.12 84 GLU A CA 1
ATOM 697 C C . GLU A 1 84 ? 15.843 1.008 -12.729 1.00 76.12 84 GLU A C 1
ATOM 699 O O . GLU A 1 84 ? 15.067 0.640 -11.848 1.00 76.12 84 GLU A O 1
ATOM 704 N N . GLU A 1 85 ? 17.037 1.529 -12.431 1.00 83.69 85 GLU A N 1
ATOM 705 C CA . GLU A 1 85 ? 17.467 1.806 -11.054 1.00 83.69 85 GLU A CA 1
ATOM 706 C C . GLU A 1 85 ? 16.613 2.919 -10.424 1.00 83.69 85 GLU A C 1
ATOM 708 O O . GLU A 1 85 ? 16.121 2.751 -9.309 1.00 83.69 85 GLU A O 1
ATOM 713 N N . ALA A 1 86 ? 16.346 4.004 -11.156 1.00 81.44 86 ALA A N 1
ATOM 714 C CA . ALA A 1 86 ? 15.486 5.090 -10.687 1.00 81.44 86 ALA A CA 1
ATOM 715 C C . ALA A 1 86 ? 14.031 4.642 -10.452 1.00 81.44 86 ALA A C 1
ATOM 717 O O . ALA A 1 86 ? 13.395 5.089 -9.495 1.00 81.44 86 ALA A O 1
ATOM 718 N N . GLU A 1 87 ? 13.502 3.755 -11.300 1.00 80.69 87 GLU A N 1
ATOM 719 C CA . GLU A 1 87 ? 12.163 3.182 -11.138 1.00 80.69 87 GLU A CA 1
ATOM 720 C C . GLU A 1 87 ? 12.083 2.275 -9.902 1.00 80.69 87 GLU A C 1
ATOM 722 O O . GLU A 1 87 ? 11.148 2.403 -9.112 1.00 80.69 87 GLU A O 1
ATOM 727 N N . LYS A 1 88 ? 13.101 1.440 -9.652 1.00 84.56 88 LYS A N 1
ATOM 728 C CA . LYS A 1 88 ? 13.192 0.646 -8.411 1.00 84.56 88 LYS A CA 1
ATOM 729 C C . LYS A 1 88 ? 13.219 1.535 -7.172 1.00 84.56 88 LYS A C 1
ATOM 731 O O . LYS A 1 88 ? 12.450 1.303 -6.247 1.00 84.56 88 LYS A O 1
ATOM 736 N N . GLU A 1 89 ? 14.032 2.590 -7.176 1.00 88.62 89 GLU A N 1
ATOM 737 C CA . GLU A 1 89 ? 14.070 3.556 -6.072 1.00 88.62 89 GLU A CA 1
ATOM 738 C C . GLU A 1 89 ? 12.734 4.290 -5.872 1.00 88.62 89 GLU A C 1
ATOM 740 O O . GLU A 1 89 ? 12.430 4.744 -4.766 1.00 88.62 89 GLU A O 1
ATOM 745 N N . HIS A 1 90 ? 11.953 4.497 -6.935 1.00 86.25 90 HIS A N 1
ATOM 746 C CA . HIS A 1 90 ? 10.615 5.078 -6.830 1.00 86.25 90 HIS A CA 1
ATOM 747 C C . HIS A 1 90 ? 9.648 4.102 -6.157 1.00 86.25 90 HIS A C 1
ATOM 749 O O . HIS A 1 90 ? 8.994 4.477 -5.187 1.00 86.25 90 HIS A O 1
ATOM 755 N N . ILE A 1 91 ? 9.625 2.848 -6.618 1.00 88.00 91 ILE A N 1
ATOM 756 C CA . ILE A 1 91 ? 8.789 1.780 -6.055 1.00 88.00 91 ILE A CA 1
ATOM 757 C C . ILE A 1 91 ? 9.116 1.568 -4.572 1.00 88.00 91 ILE A C 1
ATOM 759 O O . ILE A 1 91 ? 8.216 1.598 -3.739 1.00 88.00 91 ILE A O 1
ATOM 763 N N . GLU A 1 92 ? 10.397 1.455 -4.210 1.00 92.88 92 GLU A N 1
ATOM 764 C CA . GLU A 1 92 ? 10.821 1.289 -2.810 1.00 92.88 92 GLU A CA 1
ATOM 765 C C . GLU A 1 92 ? 10.372 2.463 -1.922 1.00 92.88 92 GLU A C 1
ATOM 767 O O . GLU A 1 92 ? 9.962 2.274 -0.772 1.00 92.88 92 GLU A O 1
ATOM 772 N N . ARG A 1 93 ? 10.411 3.695 -2.447 1.00 89.44 93 ARG A N 1
ATOM 773 C CA . ARG A 1 93 ? 9.908 4.876 -1.731 1.00 89.44 93 ARG A CA 1
ATOM 774 C C . ARG A 1 93 ? 8.396 4.832 -1.540 1.00 89.44 93 ARG A C 1
ATOM 776 O O . ARG A 1 93 ? 7.930 5.180 -0.456 1.00 89.44 93 ARG A O 1
ATOM 783 N N . GLU A 1 94 ? 7.641 4.428 -2.555 1.00 91.31 94 GLU A N 1
ATOM 784 C CA . GLU A 1 94 ? 6.184 4.287 -2.459 1.00 91.31 94 GLU A CA 1
ATOM 785 C C . GLU A 1 94 ? 5.785 3.197 -1.460 1.00 91.31 94 GLU A C 1
ATOM 787 O O . GLU A 1 94 ? 4.947 3.451 -0.594 1.00 91.31 94 GLU A O 1
ATOM 792 N N . GLU A 1 95 ? 6.448 2.038 -1.495 1.00 95.50 95 GLU A N 1
ATOM 793 C CA . GLU A 1 95 ? 6.236 0.955 -0.528 1.00 95.50 95 GLU A CA 1
ATOM 794 C C . GLU A 1 95 ? 6.532 1.412 0.908 1.00 95.50 95 GLU A C 1
ATOM 796 O O . GLU A 1 95 ? 5.770 1.120 1.833 1.00 95.50 95 GLU A O 1
ATOM 801 N N . MET A 1 96 ? 7.604 2.185 1.113 1.00 94.69 96 MET A N 1
ATOM 802 C CA . MET A 1 96 ? 7.922 2.759 2.423 1.00 94.69 96 MET A CA 1
ATOM 803 C C . MET A 1 96 ? 6.824 3.720 2.903 1.00 94.69 96 MET A C 1
ATOM 805 O O . MET A 1 96 ? 6.433 3.681 4.072 1.00 94.69 96 MET A O 1
ATOM 809 N N . VAL A 1 97 ? 6.305 4.579 2.021 1.00 94.75 97 VAL A N 1
ATOM 810 C CA . VAL A 1 97 ? 5.199 5.490 2.357 1.00 94.75 97 VAL A CA 1
ATOM 811 C C . VAL A 1 97 ? 3.941 4.701 2.716 1.00 94.75 97 VAL A C 1
ATOM 813 O O . VAL A 1 97 ? 3.298 5.011 3.720 1.00 94.75 97 VAL A O 1
ATOM 816 N N . GLU A 1 98 ? 3.610 3.660 1.953 1.00 95.06 98 GLU A N 1
ATOM 817 C CA . GLU A 1 98 ? 2.460 2.800 2.228 1.00 95.06 98 GLU A CA 1
ATOM 818 C C . GLU A 1 98 ? 2.580 2.106 3.594 1.00 95.06 98 GLU A C 1
ATOM 820 O O . GLU A 1 98 ? 1.624 2.102 4.377 1.00 95.06 98 GLU A O 1
ATOM 825 N N . GLN A 1 99 ? 3.763 1.589 3.936 1.00 96.94 99 GLN A N 1
ATOM 826 C CA . GLN A 1 99 ? 4.025 1.004 5.254 1.00 96.94 99 GLN A CA 1
ATOM 827 C C . GLN A 1 99 ? 3.799 2.012 6.389 1.00 96.94 99 GLN A C 1
ATOM 829 O O . GLN A 1 99 ? 3.115 1.695 7.366 1.00 96.94 99 GLN A O 1
ATOM 834 N N . VAL A 1 100 ? 4.314 3.239 6.251 1.00 97.69 100 VAL A N 1
ATOM 835 C CA . VAL A 1 100 ? 4.130 4.301 7.255 1.00 97.69 100 VAL A CA 1
ATOM 836 C C . VAL A 1 100 ? 2.652 4.665 7.411 1.00 97.69 100 VAL A C 1
ATOM 838 O O . VAL A 1 100 ? 2.157 4.772 8.535 1.00 97.69 100 VAL A O 1
ATOM 841 N N . VAL A 1 101 ? 1.922 4.822 6.303 1.00 97.12 101 VAL A N 1
ATOM 842 C CA . VAL A 1 101 ? 0.481 5.122 6.329 1.00 97.12 101 VAL A CA 1
ATOM 843 C C . VAL A 1 101 ? -0.293 4.011 7.040 1.00 97.12 101 VAL A C 1
ATOM 845 O O . VAL A 1 101 ? -1.147 4.299 7.883 1.00 97.12 101 VAL A O 1
ATOM 848 N N . ASN A 1 102 ? 0.021 2.749 6.747 1.00 96.00 102 ASN A N 1
ATOM 849 C CA . ASN A 1 102 ? -0.643 1.605 7.363 1.00 96.00 102 ASN A CA 1
ATOM 850 C C . ASN A 1 102 ? -0.416 1.542 8.879 1.00 96.00 102 ASN A C 1
ATOM 852 O O . ASN A 1 102 ? -1.372 1.295 9.623 1.00 96.00 102 ASN A O 1
ATOM 856 N N . GLU A 1 103 ? 0.796 1.832 9.356 1.00 98.19 103 GLU A N 1
ATOM 857 C CA . GLU A 1 103 ? 1.077 1.853 10.796 1.00 98.19 103 GLU A CA 1
ATOM 858 C C . GLU A 1 103 ? 0.343 3.009 11.498 1.00 98.19 103 GLU A C 1
ATOM 860 O O . GLU A 1 103 ? -0.295 2.799 12.531 1.00 98.19 103 GLU A O 1
ATOM 865 N N . ILE A 1 104 ? 0.301 4.204 10.893 1.00 97.31 104 ILE A N 1
ATOM 866 C CA . ILE A 1 104 ? -0.472 5.344 11.422 1.00 97.31 104 ILE A CA 1
ATOM 867 C C . ILE A 1 104 ? -1.965 4.994 11.535 1.00 97.31 104 ILE A C 1
ATOM 869 O O . ILE A 1 104 ? -2.607 5.275 12.552 1.00 97.31 104 ILE A O 1
ATOM 873 N N . LEU A 1 105 ? -2.542 4.373 10.501 1.00 97.62 105 LEU A N 1
ATOM 874 C CA . LEU A 1 105 ? -3.954 3.974 10.501 1.00 97.62 105 LEU A CA 1
ATOM 875 C C . LEU A 1 105 ? -4.257 2.917 11.567 1.00 97.62 105 LEU A C 1
ATOM 877 O O . LEU A 1 105 ? -5.333 2.939 12.178 1.00 97.62 105 LEU A O 1
ATOM 881 N N . LYS A 1 106 ? -3.324 1.992 11.794 1.00 97.94 106 LYS A N 1
ATOM 882 C CA . LYS A 1 106 ? -3.419 0.976 12.842 1.00 97.94 106 LYS A CA 1
ATOM 883 C C . LYS A 1 106 ? -3.411 1.617 14.228 1.00 97.94 106 LYS A C 1
ATOM 885 O O . LYS A 1 106 ? -4.357 1.387 14.983 1.00 97.94 106 LYS A O 1
ATOM 890 N N . GLU A 1 107 ? -2.450 2.493 14.522 1.00 97.88 107 GLU A N 1
ATOM 891 C CA . GLU A 1 107 ? -2.409 3.227 15.794 1.00 97.88 107 GLU A CA 1
ATOM 892 C C . GLU A 1 107 ? -3.689 4.037 16.035 1.00 97.88 107 GLU A C 1
ATOM 894 O O . GLU A 1 107 ? -4.241 4.060 17.139 1.00 97.88 107 GLU A O 1
ATOM 899 N N . PHE A 1 108 ? -4.189 4.710 14.997 1.00 97.31 108 PHE A N 1
ATOM 900 C CA . PHE A 1 108 ? -5.414 5.494 15.098 1.00 97.31 108 PHE A CA 1
ATOM 901 C C . PHE A 1 108 ? -6.620 4.616 15.459 1.00 97.31 108 PHE A C 1
ATOM 903 O O . PHE A 1 108 ? -7.414 4.965 16.338 1.00 97.31 108 PHE A O 1
ATOM 910 N N . ARG A 1 109 ? -6.741 3.446 14.822 1.00 96.25 109 ARG A N 1
ATOM 911 C CA . ARG A 1 109 ? -7.806 2.473 15.100 1.00 96.25 109 ARG A CA 1
ATOM 912 C C . ARG A 1 109 ? -7.717 1.922 16.522 1.00 96.25 109 ARG A C 1
ATOM 914 O O . ARG A 1 109 ? -8.747 1.770 17.179 1.00 96.25 109 ARG A O 1
ATOM 921 N N . GLU A 1 110 ? -6.513 1.631 17.000 1.00 97.31 110 GLU A N 1
ATOM 922 C CA . GLU A 1 110 ? -6.275 1.161 18.367 1.00 97.31 110 GLU A CA 1
ATOM 923 C C . GLU A 1 110 ? -6.695 2.216 19.392 1.00 97.31 110 GLU A C 1
ATOM 925 O O . GLU A 1 110 ? -7.515 1.917 20.261 1.00 97.31 110 GLU A O 1
ATOM 930 N N . LYS A 1 111 ? -6.281 3.477 19.213 1.00 96.62 111 LYS A N 1
ATOM 931 C CA . LYS A 1 111 ? -6.692 4.596 20.079 1.00 96.62 111 LYS A CA 1
ATOM 932 C C . LYS A 1 111 ? -8.209 4.791 20.110 1.00 96.62 111 LYS A C 1
ATOM 934 O O . LYS A 1 111 ? -8.790 4.983 21.179 1.00 96.62 111 LYS A O 1
ATOM 939 N N . GLN A 1 112 ? -8.882 4.700 18.961 1.00 96.38 112 GLN A N 1
ATOM 940 C CA . GLN A 1 112 ? -10.348 4.766 18.919 1.00 96.38 112 GLN A CA 1
ATOM 941 C C . GLN A 1 112 ? -11.007 3.606 19.674 1.00 96.38 112 GLN A C 1
ATOM 943 O O . GLN A 1 112 ? -12.016 3.796 20.361 1.00 96.38 112 GLN A O 1
ATOM 948 N N . ASN A 1 113 ? -10.451 2.400 19.560 1.00 95.69 113 ASN A N 1
ATOM 949 C CA . ASN A 1 113 ? -10.957 1.236 20.276 1.00 95.69 113 ASN A CA 1
ATOM 950 C C .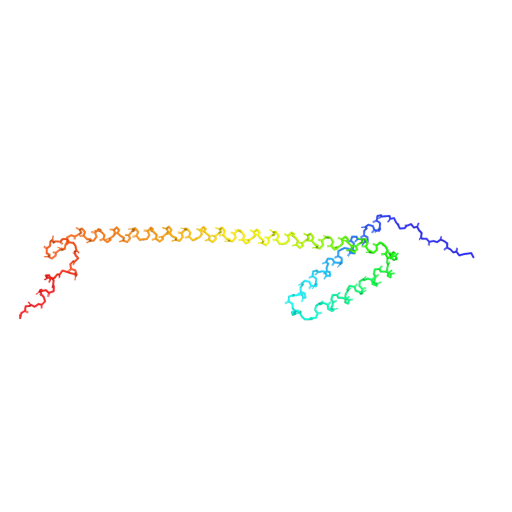 ASN A 1 113 ? -10.741 1.369 21.787 1.00 95.69 113 ASN A C 1
ATOM 952 O O . ASN A 1 113 ? -11.674 1.110 22.549 1.00 95.69 113 ASN A O 1
ATOM 956 N N . GLU A 1 114 ? -9.562 1.803 22.230 1.00 96.50 114 GLU A N 1
ATOM 957 C CA . GLU A 1 114 ? -9.265 2.059 23.644 1.00 96.50 114 GLU A CA 1
ATOM 958 C C . GLU A 1 114 ? -10.233 3.075 24.248 1.00 96.50 114 GLU A C 1
ATOM 960 O O . GLU A 1 114 ? -10.833 2.812 25.293 1.00 96.50 114 GLU A O 1
ATOM 965 N N . GLU A 1 115 ? -10.463 4.187 23.551 1.00 96.62 115 GLU A N 1
ATOM 966 C CA . GLU A 1 115 ? -11.425 5.217 23.938 1.00 96.62 115 GLU A CA 1
ATOM 967 C C . GLU A 1 115 ? -12.839 4.641 24.086 1.00 96.62 115 GLU A C 1
ATOM 969 O O . GLU A 1 115 ? -13.512 4.810 25.109 1.00 96.62 115 GLU A O 1
ATOM 974 N N . LYS A 1 116 ? -13.283 3.872 23.089 1.00 96.88 116 LYS A N 1
ATOM 975 C CA . LYS A 1 116 ? -14.582 3.193 23.117 1.00 96.88 116 LYS A CA 1
ATOM 976 C C . LYS A 1 116 ? -14.697 2.239 24.311 1.00 96.88 116 LYS A C 1
ATOM 978 O O . LYS A 1 116 ? -15.741 2.207 24.971 1.00 96.88 116 LYS A O 1
ATOM 983 N N . TYR A 1 117 ? -13.651 1.467 24.611 1.00 94.81 117 TYR A N 1
ATOM 984 C CA . TYR A 1 117 ? -13.632 0.559 25.760 1.00 94.81 117 TYR A CA 1
ATOM 985 C C . TYR A 1 117 ? -13.572 1.299 27.097 1.00 94.81 117 TYR A C 1
ATOM 987 O O . TYR A 1 117 ? -14.197 0.842 28.060 1.00 94.81 117 TYR A O 1
ATOM 995 N N . ARG A 1 118 ? -12.892 2.449 27.162 1.00 96.69 118 ARG A N 1
ATOM 996 C CA . ARG A 1 118 ? -12.897 3.337 28.329 1.00 96.69 118 ARG A CA 1
ATOM 997 C C . ARG A 1 118 ? -14.316 3.808 28.630 1.00 96.69 118 ARG A C 1
ATOM 999 O O . ARG A 1 118 ? -14.822 3.532 29.716 1.00 96.69 118 ARG A O 1
ATOM 1006 N N . LEU A 1 119 ? -15.005 4.371 27.636 1.00 95.31 119 LEU A N 1
ATOM 1007 C CA . LEU A 1 119 ? -16.395 4.821 27.767 1.00 95.31 119 LEU A CA 1
ATOM 1008 C C . LEU A 1 119 ? -17.346 3.679 28.154 1.00 95.31 119 LEU A C 1
ATOM 1010 O O . LEU A 1 119 ? -18.244 3.855 28.980 1.00 95.31 119 LEU A O 1
ATOM 1014 N N . TYR A 1 120 ? -17.164 2.486 27.579 1.00 93.25 120 TYR A N 1
ATOM 1015 C CA . TYR A 1 120 ? -17.957 1.315 27.958 1.00 93.25 120 TYR A CA 1
ATOM 1016 C C . TYR A 1 120 ? -17.736 0.923 29.427 1.00 93.25 120 TYR A C 1
ATOM 1018 O O . TYR A 1 120 ? -18.703 0.650 30.147 1.00 93.25 120 TYR A O 1
ATOM 1026 N N . ARG A 1 121 ? -16.480 0.922 29.889 1.00 94.12 121 ARG A N 1
ATOM 1027 C CA . ARG A 1 121 ? -16.114 0.608 31.276 1.00 94.12 121 ARG A CA 1
ATOM 1028 C C . ARG A 1 121 ? -16.695 1.629 32.249 1.00 94.12 121 ARG A C 1
ATOM 1030 O O . ARG A 1 121 ? -17.319 1.223 33.226 1.00 94.12 121 ARG A O 1
ATOM 1037 N N . GLU A 1 122 ? -16.551 2.918 31.962 1.00 94.38 122 GLU A N 1
ATOM 1038 C CA . GLU A 1 122 ? -17.108 4.008 32.771 1.00 94.38 122 GLU A CA 1
ATOM 1039 C C . GLU A 1 122 ? -18.628 3.893 32.892 1.00 94.38 122 GLU A C 1
ATOM 1041 O O . GLU A 1 122 ? -19.160 3.877 34.001 1.00 94.38 122 GLU A O 1
ATOM 1046 N N . ARG A 1 123 ? -19.340 3.685 31.773 1.00 90.94 123 ARG A N 1
ATOM 1047 C CA . ARG A 1 123 ? -20.796 3.454 31.800 1.00 90.94 123 ARG A CA 1
ATOM 1048 C C . ARG A 1 123 ? -21.172 2.225 32.617 1.00 90.94 123 ARG A C 1
ATOM 1050 O O . ARG A 1 123 ? -22.200 2.229 33.293 1.00 90.94 123 ARG A O 1
ATOM 1057 N N . ARG A 1 124 ? -20.384 1.148 32.538 1.00 88.50 124 ARG A N 1
ATOM 1058 C CA . ARG A 1 124 ? -20.640 -0.068 33.319 1.00 88.50 124 ARG A CA 1
ATOM 1059 C C . ARG A 1 124 ? -20.469 0.190 34.814 1.00 88.50 124 ARG A C 1
ATOM 1061 O O . ARG A 1 124 ? -21.320 -0.245 35.582 1.00 88.50 124 ARG A O 1
ATOM 1068 N N . LEU A 1 125 ? -19.408 0.893 35.207 1.00 88.44 125 LEU A N 1
ATOM 1069 C CA . LEU A 1 125 ? -19.142 1.263 36.598 1.00 88.44 125 LEU A CA 1
ATOM 1070 C C . LEU A 1 125 ? -20.223 2.202 37.142 1.00 88.44 125 LEU A C 1
ATOM 1072 O O . LEU A 1 125 ? -20.760 1.933 38.213 1.00 88.44 125 LEU A O 1
ATOM 1076 N N . ALA A 1 126 ? -20.622 3.221 36.376 1.00 86.06 126 ALA A N 1
ATOM 1077 C CA . ALA A 1 126 ? -21.716 4.118 36.746 1.00 86.06 126 ALA A CA 1
ATOM 1078 C C . ALA A 1 126 ? -23.015 3.338 37.021 1.00 86.06 126 ALA A C 1
ATOM 1080 O O . ALA A 1 126 ? -23.605 3.463 38.090 1.00 86.06 126 ALA A O 1
ATOM 1081 N N . ARG A 1 127 ? -23.394 2.415 36.124 1.00 82.06 127 ARG A N 1
ATOM 1082 C CA . ARG A 1 127 ? -24.567 1.537 36.317 1.00 82.06 127 ARG A CA 1
ATOM 1083 C C . ARG A 1 127 ? -24.452 0.589 37.512 1.00 82.06 127 ARG A C 1
ATOM 1085 O O . ARG A 1 127 ? -25.472 0.156 38.033 1.00 82.06 127 ARG A O 1
ATOM 1092 N N . GLN A 1 128 ? -23.241 0.198 37.912 1.00 83.38 128 GLN A N 1
ATOM 1093 C CA . GLN A 1 128 ? -23.038 -0.627 39.107 1.00 83.38 128 GLN A CA 1
ATOM 1094 C C . GLN A 1 128 ? -23.195 0.185 40.395 1.00 83.38 128 GLN A C 1
ATOM 1096 O O . GLN A 1 128 ? -23.627 -0.376 41.399 1.00 83.38 128 GLN A O 1
ATOM 1101 N N . GLN A 1 129 ? -22.867 1.478 40.368 1.00 86.44 129 GLN A N 1
ATOM 1102 C CA . GLN A 1 129 ? -23.032 2.390 41.503 1.00 86.44 129 GLN A CA 1
ATOM 1103 C C . GLN A 1 129 ? -24.479 2.876 41.672 1.00 86.44 129 GLN A C 1
ATOM 1105 O O . GLN A 1 129 ? -24.870 3.259 42.775 1.00 86.44 129 GLN A O 1
ATOM 1110 N N . GLU A 1 130 ? -25.294 2.826 40.617 1.00 86.19 130 GLU A N 1
ATOM 1111 C CA . GLU A 1 130 ? -26.728 3.108 40.698 1.00 86.19 130 GLU A CA 1
ATOM 1112 C C . GLU A 1 130 ? -27.444 2.104 41.618 1.00 86.19 130 GLU A C 1
ATOM 1114 O O . GLU A 1 130 ? -27.286 0.883 41.513 1.00 86.19 130 GLU A O 1
ATOM 1119 N N . LYS A 1 131 ? -28.261 2.629 42.538 1.00 88.00 131 LYS A N 1
ATOM 1120 C CA . LYS A 1 131 ? -29.112 1.814 43.411 1.00 88.00 131 LYS A CA 1
ATOM 1121 C C . LYS A 1 131 ? -30.317 1.303 42.627 1.00 88.00 131 LYS A C 1
ATOM 1123 O O . LYS A 1 131 ? -30.994 2.054 41.929 1.00 88.00 131 LYS A O 1
ATOM 1128 N N . CYS A 1 132 ? -30.637 0.028 42.794 1.00 86.81 132 CYS A N 1
ATOM 1129 C CA . CYS A 1 132 ? -31.857 -0.557 42.271 1.00 86.81 132 CYS A CA 1
ATOM 1130 C C . CYS A 1 132 ? -33.083 0.099 42.920 1.00 86.81 132 CYS A C 1
ATOM 1132 O O . CYS A 1 132 ? -33.256 0.039 44.134 1.00 86.81 132 CYS A O 1
ATOM 1134 N N . PHE A 1 133 ? -33.992 0.649 42.115 1.00 85.50 133 PHE A N 1
ATOM 1135 C CA . PHE A 1 133 ? -35.212 1.295 42.616 1.00 85.50 133 PHE A CA 1
ATOM 1136 C C . PHE A 1 133 ? -36.212 0.338 43.295 1.00 85.50 133 PHE A C 1
ATOM 1138 O O . PHE A 1 133 ? -37.164 0.802 43.913 1.00 85.50 133 PHE A O 1
ATOM 1145 N N . ILE A 1 134 ? -36.032 -0.988 43.188 1.00 89.00 134 ILE A N 1
ATOM 1146 C CA . ILE A 1 134 ? -36.910 -1.972 43.851 1.00 89.00 134 ILE A CA 1
ATOM 1147 C C . ILE A 1 134 ? -36.416 -2.322 45.257 1.00 89.00 134 ILE A C 1
ATOM 1149 O O . ILE A 1 134 ? -37.228 -2.404 46.173 1.00 89.00 134 ILE A O 1
ATOM 1153 N N . CYS A 1 135 ? -35.118 -2.584 45.424 1.00 89.06 135 CYS A N 1
ATOM 1154 C CA . CYS A 1 135 ? -34.554 -3.076 46.687 1.00 89.06 135 CYS A CA 1
ATOM 1155 C C . CYS A 1 135 ? -33.607 -2.086 47.379 1.00 89.06 135 CYS A C 1
ATOM 1157 O O . CYS A 1 135 ? -33.195 -2.334 48.506 1.00 89.06 135 CYS A O 1
ATOM 1159 N N . GLY A 1 136 ? -33.229 -0.992 46.714 1.00 86.81 136 GLY A N 1
ATOM 1160 C CA . GLY A 1 136 ? -32.327 0.034 47.237 1.00 86.81 136 GLY A CA 1
ATOM 1161 C C . GLY A 1 136 ? -30.835 -0.325 47.228 1.00 86.81 136 GLY A C 1
ATOM 1162 O O . GLY A 1 136 ? -30.026 0.526 47.599 1.00 86.81 136 GLY A O 1
ATOM 1163 N N . THR A 1 137 ? -30.441 -1.534 46.803 1.00 89.44 137 THR A N 1
ATOM 1164 C CA . THR A 1 137 ? -29.031 -1.972 46.768 1.00 89.44 137 THR A CA 1
ATOM 1165 C C . THR A 1 137 ? -28.369 -1.734 45.408 1.00 89.44 137 THR A C 1
ATOM 1167 O O . THR A 1 137 ? -29.044 -1.655 44.382 1.00 89.44 137 THR A O 1
ATOM 1170 N N . THR A 1 138 ? -27.043 -1.579 45.394 1.00 89.50 138 THR A N 1
ATOM 1171 C CA . THR A 1 138 ? -26.230 -1.366 44.183 1.00 89.50 138 THR A CA 1
ATOM 1172 C C . THR A 1 138 ? -25.807 -2.693 43.535 1.00 89.50 138 THR A C 1
ATOM 1174 O O . THR A 1 138 ? -26.060 -3.777 44.066 1.00 89.50 138 THR A O 1
ATOM 1177 N N . GLY A 1 139 ? -25.191 -2.631 42.351 1.00 86.88 139 GLY A N 1
ATOM 1178 C CA . GLY A 1 139 ? -24.651 -3.798 41.638 1.00 86.88 139 GLY A CA 1
ATOM 1179 C C . GLY A 1 139 ? -25.604 -4.466 40.639 1.00 86.88 139 GLY A C 1
ATOM 1180 O O . GLY A 1 139 ? -25.160 -5.283 39.832 1.00 86.88 139 GLY A O 1
ATOM 1181 N N . HIS A 1 140 ? -26.888 -4.096 40.619 1.00 87.38 140 HIS A N 1
ATOM 1182 C CA . HIS A 1 140 ? -27.847 -4.552 39.611 1.00 87.38 140 HIS A CA 1
ATOM 1183 C C . HIS A 1 140 ? -28.912 -3.489 39.316 1.00 87.38 140 HIS A C 1
ATOM 1185 O O . HIS A 1 140 ? -29.273 -2.681 40.165 1.00 87.38 140 HIS A O 1
ATOM 1191 N N . LEU A 1 141 ? -29.460 -3.522 38.100 1.00 85.44 141 LEU A N 1
ATOM 1192 C CA . LEU A 1 141 ? -30.577 -2.662 37.706 1.00 85.44 141 LEU A CA 1
ATOM 1193 C C . LEU A 1 141 ? -31.919 -3.302 38.079 1.00 85.44 141 LEU A C 1
ATOM 1195 O O . LEU A 1 141 ? -32.022 -4.521 38.188 1.00 85.44 141 LEU A O 1
ATOM 1199 N N . VAL A 1 142 ? -32.976 -2.490 38.142 1.00 84.56 142 VAL A N 1
ATOM 1200 C CA . VAL A 1 142 ? -34.376 -2.903 38.389 1.00 84.56 142 VAL A CA 1
ATOM 1201 C C . VAL A 1 142 ? -34.787 -4.140 37.586 1.00 84.56 142 VAL A C 1
ATOM 1203 O O . VAL A 1 142 ? -35.370 -5.076 38.129 1.00 84.56 142 VAL A O 1
ATOM 1206 N N . ARG A 1 143 ? -34.439 -4.179 36.294 1.00 83.62 143 ARG A N 1
ATOM 1207 C CA . ARG A 1 143 ? -34.727 -5.307 35.389 1.00 83.62 143 ARG A CA 1
ATOM 1208 C C . ARG A 1 143 ? -34.088 -6.634 35.819 1.00 83.62 143 ARG A C 1
ATOM 1210 O O . ARG A 1 143 ? -34.651 -7.684 35.534 1.00 83.62 143 ARG A O 1
ATOM 1217 N N . ASN A 1 144 ? -32.972 -6.567 36.540 1.00 84.94 144 ASN A N 1
ATOM 1218 C CA . ASN A 1 144 ? -32.206 -7.707 37.041 1.00 84.94 144 ASN A CA 1
ATOM 1219 C C . ASN A 1 144 ? -32.414 -7.934 38.549 1.00 84.94 144 ASN A C 1
ATOM 1221 O O . ASN A 1 144 ? -31.689 -8.722 39.142 1.00 84.94 144 ASN A O 1
ATOM 1225 N N . CYS A 1 145 ? -33.365 -7.244 39.186 1.00 88.06 145 CYS A N 1
ATOM 1226 C CA . CYS A 1 145 ? -33.617 -7.393 40.614 1.00 88.06 145 CYS A CA 1
ATOM 1227 C C . CYS A 1 145 ? -34.367 -8.694 40.912 1.00 88.06 145 CYS A C 1
ATOM 1229 O O . CYS A 1 145 ? -35.455 -8.929 40.381 1.00 88.06 145 CYS A O 1
ATOM 1231 N N . ASP A 1 146 ? -33.842 -9.509 41.822 1.00 87.00 146 ASP A N 1
ATOM 1232 C CA . ASP A 1 146 ? -34.483 -10.769 42.210 1.00 87.00 146 ASP A CA 1
ATOM 1233 C C . ASP A 1 146 ? -35.829 -10.555 42.914 1.00 87.00 146 ASP A C 1
ATOM 1235 O O . ASP A 1 146 ? -36.755 -11.352 42.751 1.00 87.00 146 ASP A O 1
ATOM 1239 N N . LEU A 1 147 ? -35.999 -9.427 43.618 1.00 84.81 147 LEU A N 1
ATOM 1240 C CA . LEU A 1 147 ? -37.290 -9.049 44.204 1.00 84.81 147 LEU A CA 1
ATOM 1241 C C . LEU A 1 147 ? -38.340 -8.712 43.137 1.00 84.81 147 LEU A C 1
ATOM 1243 O O . LEU A 1 147 ? -39.533 -8.861 43.394 1.00 84.81 147 LEU A O 1
ATOM 1247 N N . ARG A 1 148 ? -37.925 -8.301 41.929 1.00 79.69 148 ARG A N 1
ATOM 1248 C CA . ARG A 1 148 ? -38.847 -8.072 40.806 1.00 79.69 148 ARG A CA 1
ATOM 1249 C C . ARG A 1 148 ? -39.478 -9.378 40.338 1.00 79.69 148 ARG A C 1
ATOM 1251 O O . ARG A 1 148 ? -40.679 -9.414 40.104 1.00 79.69 148 ARG A O 1
ATOM 1258 N N . LYS A 1 149 ? -38.680 -10.447 40.240 1.00 69.50 149 LYS A N 1
ATOM 1259 C CA . LYS A 1 149 ? -39.141 -11.776 39.802 1.00 69.50 149 LYS A CA 1
ATOM 1260 C C . LYS A 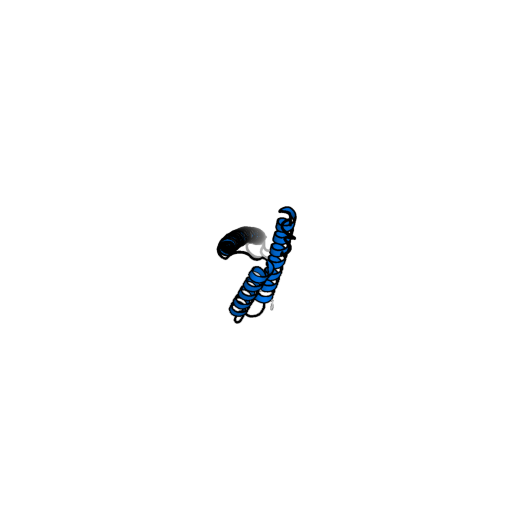1 149 ? -40.125 -12.391 40.799 1.00 69.50 149 LYS A C 1
ATOM 1262 O O . LYS A 1 149 ? -41.084 -13.035 40.393 1.00 69.50 149 LYS A O 1
ATOM 1267 N N . LYS A 1 150 ? -39.939 -12.122 42.096 1.00 65.94 150 LYS A N 1
ATOM 1268 C CA . LYS A 1 150 ? -40.818 -12.618 43.168 1.00 65.94 150 LYS A CA 1
ATOM 1269 C C . LYS A 1 150 ? -42.198 -11.948 43.203 1.00 65.94 150 LYS A C 1
ATOM 1271 O O . LYS A 1 150 ? -43.143 -12.566 43.670 1.00 65.94 150 LYS A O 1
ATOM 1276 N N . LYS A 1 151 ? -42.351 -10.724 42.677 1.00 57.47 151 LYS A N 1
ATOM 1277 C CA . LYS A 1 151 ? -43.649 -10.017 42.643 1.00 57.47 151 LYS A CA 1
ATOM 1278 C C . LYS A 1 151 ? -44.626 -10.521 41.568 1.00 57.47 151 LYS A C 1
ATOM 1280 O O . LYS A 1 151 ? -45.757 -10.054 41.548 1.00 57.47 151 LYS A O 1
ATOM 1285 N N . ILE A 1 152 ? -44.212 -11.449 40.700 1.00 57.38 152 ILE A N 1
ATOM 1286 C CA . ILE A 1 152 ? -45.077 -12.030 39.654 1.00 57.38 152 ILE A CA 1
ATOM 1287 C C . ILE A 1 152 ? -45.879 -13.233 40.188 1.00 57.38 152 ILE A C 1
ATOM 1289 O O . ILE A 1 152 ? -46.865 -13.626 39.581 1.00 57.38 152 ILE A O 1
ATOM 1293 N N . PHE A 1 153 ? -45.529 -13.766 41.363 1.00 54.09 153 PHE A N 1
ATOM 1294 C CA . PHE A 1 153 ? -46.338 -14.772 42.050 1.00 54.09 153 PHE A CA 1
ATOM 1295 C C . PHE A 1 153 ? -47.084 -14.133 43.227 1.00 54.09 153 PHE A C 1
ATOM 1297 O O . PHE A 1 153 ? -46.570 -14.033 44.341 1.00 54.09 153 PHE A O 1
ATOM 1304 N N . LYS A 1 154 ? -48.314 -13.693 42.971 1.00 48.62 154 LYS A N 1
ATOM 1305 C CA . LYS A 1 154 ? -49.380 -13.711 43.977 1.00 48.62 154 LYS A CA 1
ATOM 1306 C C . LYS A 1 154 ? -50.514 -14.583 43.410 1.00 48.62 154 LYS A C 1
ATOM 1308 O O . LYS A 1 154 ? -50.783 -14.429 42.220 1.00 48.62 154 LYS A O 1
ATOM 1313 N N . PRO A 1 155 ? -51.062 -15.521 44.207 1.00 55.44 155 PRO A N 1
ATOM 1314 C CA . PRO A 1 155 ? -52.124 -16.439 43.790 1.00 55.44 155 PRO A CA 1
ATOM 1315 C C . PRO A 1 155 ? -53.408 -15.709 43.392 1.00 55.44 155 PRO A C 1
ATOM 1317 O O . PRO A 1 155 ? -53.604 -14.564 43.867 1.00 55.44 155 PRO A O 1
#

Secondary structure (DSSP, 8-state):
----------HHHHHHHHHHHHHHHHHHHHHHHHHHTS-TTSHHHHHHHHHHHHHHHHHHHH---HHHHHHHHHHHHHHHHHHHHHHHHHHHHHHHHHHHHHHHHHHHHHHHHHHHHHHHHHHHHHHHHSPPTTT--SSS-GGG-HHHHHTT---

InterPro domains:
  IPR001878 Zinc finger, CCHC-type [PF00098] (131-146)
  IPR001878 Zinc finger, CCHC-type [PS50158] (131-145)
  IPR036875 Zinc finger, CCHC-type superfamily [SSF57756] (113-151)